Protein AF-A0A2H5ZYC2-F1 (afdb_monomer_lite)

pLDDT: mean 89.9, std 10.71, range [43.47, 98.0]

Structure (mmCIF, N/CA/C/O backbone):
data_AF-A0A2H5ZYC2-F1
#
_entry.id   AF-A0A2H5ZYC2-F1
#
loop_
_atom_site.group_PDB
_atom_site.id
_atom_site.type_symbol
_atom_site.label_atom_id
_atom_site.label_alt_id
_atom_site.label_comp_id
_atom_site.label_asym_id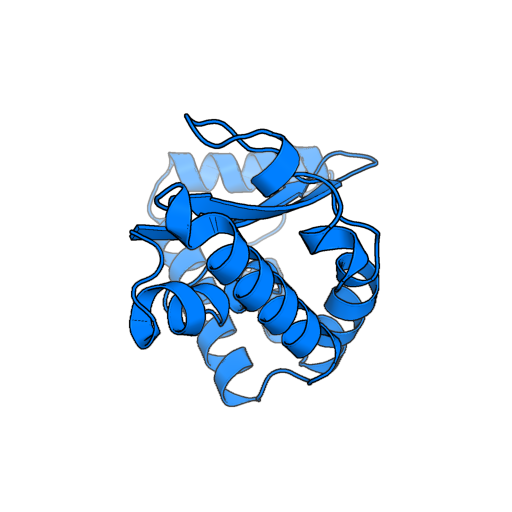
_atom_site.label_entity_id
_atom_site.label_seq_id
_atom_site.pdbx_PDB_ins_code
_atom_site.Cartn_x
_atom_site.Cartn_y
_atom_site.Cartn_z
_atom_site.occupancy
_atom_site.B_iso_or_equiv
_atom_site.auth_seq_id
_atom_site.auth_comp_id
_atom_site.auth_asym_id
_atom_site.auth_atom_id
_atom_site.pdbx_PDB_model_num
ATOM 1 N N . MET A 1 1 ? -4.102 -0.365 5.972 1.00 94.06 1 MET A N 1
ATOM 2 C CA . MET A 1 1 ? -3.245 -1.528 6.288 1.00 94.06 1 MET A CA 1
ATOM 3 C C . MET A 1 1 ? -2.548 -2.077 5.049 1.00 94.06 1 MET A C 1
ATOM 5 O O . MET A 1 1 ? -1.342 -1.918 4.976 1.00 94.06 1 MET A O 1
ATOM 9 N N . LEU A 1 2 ? -3.272 -2.653 4.074 1.00 94.38 2 LEU A N 1
ATOM 10 C CA . LEU A 1 2 ? -2.664 -3.230 2.860 1.00 94.38 2 LEU A CA 1
ATOM 11 C C . LEU A 1 2 ? -1.708 -2.258 2.151 1.00 94.38 2 LEU A C 1
ATOM 13 O O . LEU A 1 2 ? -0.575 -2.618 1.868 1.00 94.38 2 LEU A O 1
ATOM 17 N N . ASP A 1 3 ? -2.143 -1.013 1.954 1.00 94.50 3 ASP A N 1
ATOM 18 C CA . ASP A 1 3 ? -1.316 0.056 1.387 1.00 94.50 3 ASP A CA 1
ATOM 19 C C . ASP A 1 3 ? 0.004 0.268 2.151 1.00 94.50 3 ASP A C 1
ATOM 21 O O . ASP A 1 3 ? 1.083 0.216 1.570 1.00 94.50 3 ASP A O 1
ATOM 25 N N . HIS A 1 4 ? -0.053 0.391 3.477 1.00 95.56 4 HIS A N 1
ATOM 26 C CA . HIS A 1 4 ? 1.139 0.589 4.302 1.00 95.56 4 HIS A CA 1
ATOM 27 C C . HIS A 1 4 ? 2.132 -0.584 4.214 1.00 95.56 4 HIS A C 1
ATOM 29 O O . HIS A 1 4 ? 3.338 -0.361 4.195 1.00 95.56 4 HIS A O 1
ATOM 35 N N . LEU A 1 5 ? 1.630 -1.821 4.126 1.00 95.75 5 LEU A N 1
ATOM 36 C CA . LEU A 1 5 ? 2.447 -3.033 3.982 1.00 95.75 5 LEU A CA 1
ATOM 37 C C . LEU A 1 5 ? 3.041 -3.179 2.572 1.00 95.75 5 LEU A C 1
ATOM 39 O O . LEU A 1 5 ? 4.170 -3.648 2.428 1.00 95.75 5 LEU A O 1
ATOM 43 N N . ALA A 1 6 ? 2.296 -2.765 1.544 1.00 95.06 6 ALA A N 1
ATOM 44 C CA . ALA A 1 6 ? 2.716 -2.853 0.152 1.00 95.06 6 ALA A CA 1
ATOM 45 C C . ALA A 1 6 ? 3.802 -1.824 -0.182 1.00 95.06 6 ALA A C 1
ATOM 47 O O . ALA A 1 6 ? 4.908 -2.210 -0.550 1.00 95.06 6 ALA A O 1
ATOM 48 N N . GLY A 1 7 ? 3.504 -0.530 -0.031 1.00 92.69 7 GLY A N 1
ATOM 49 C CA . GLY A 1 7 ? 4.399 0.552 -0.453 1.00 92.69 7 GLY A CA 1
ATOM 50 C C . GLY A 1 7 ? 4.267 1.864 0.325 1.00 92.69 7 GLY A C 1
ATOM 51 O O . GLY A 1 7 ? 5.055 2.775 0.094 1.00 92.69 7 GLY A O 1
ATOM 52 N N . GLY A 1 8 ? 3.286 2.000 1.221 1.00 88.81 8 GLY A N 1
ATOM 53 C CA . GLY A 1 8 ? 3.013 3.250 1.940 1.00 88.81 8 GLY A CA 1
ATOM 54 C C . GLY A 1 8 ? 3.925 3.519 3.146 1.00 88.81 8 GLY A C 1
ATOM 55 O O . GLY A 1 8 ? 3.962 4.641 3.645 1.00 88.81 8 GLY A O 1
ATOM 56 N N . GLY A 1 9 ? 4.651 2.510 3.639 1.00 86.25 9 GLY A N 1
ATOM 57 C CA . GLY A 1 9 ? 5.603 2.633 4.751 1.00 86.25 9 GLY A CA 1
ATOM 58 C C . GLY A 1 9 ? 7.062 2.455 4.320 1.00 86.25 9 GLY A C 1
ATOM 59 O O . GLY A 1 9 ? 7.353 1.752 3.357 1.00 86.25 9 GLY A O 1
ATOM 60 N N . MET A 1 10 ? 8.017 3.020 5.066 1.00 85.06 10 MET A N 1
ATOM 61 C CA . MET A 1 10 ? 9.455 2.784 4.818 1.00 85.06 10 MET A CA 1
ATOM 62 C C . MET A 1 10 ? 9.869 1.323 5.070 1.00 85.06 10 MET A C 1
ATOM 64 O O . MET A 1 10 ? 10.827 0.824 4.488 1.00 85.06 10 MET A O 1
ATOM 68 N N . SER A 1 11 ? 9.128 0.613 5.920 1.00 89.19 11 SER A N 1
ATOM 69 C CA . SER A 1 11 ? 9.279 -0.824 6.169 1.00 89.19 11 SER A CA 1
ATOM 70 C C . SER A 1 11 ? 8.453 -1.700 5.218 1.00 89.19 11 SER A C 1
ATOM 72 O O . SER A 1 11 ? 8.414 -2.914 5.403 1.00 89.19 11 SER A O 1
ATOM 74 N N . SER A 1 12 ? 7.774 -1.107 4.231 1.00 94.69 12 SER A N 1
ATOM 75 C CA . SER A 1 12 ? 6.937 -1.839 3.277 1.00 94.69 12 SER A CA 1
ATOM 76 C C . SER A 1 12 ? 7.763 -2.717 2.340 1.00 94.69 12 SER A C 1
ATOM 78 O O . SER A 1 12 ? 8.937 -2.438 2.076 1.00 94.69 12 SER A O 1
ATOM 80 N N . ARG A 1 13 ? 7.135 -3.764 1.796 1.00 95.00 13 ARG A N 1
ATOM 81 C CA . ARG A 1 13 ? 7.823 -4.729 0.926 1.00 95.00 13 ARG A CA 1
ATOM 82 C C . ARG A 1 13 ? 8.417 -4.057 -0.312 1.00 95.00 13 ARG A C 1
ATOM 84 O O . ARG A 1 13 ? 9.592 -4.265 -0.594 1.00 95.00 13 ARG A O 1
ATOM 91 N N . LEU A 1 14 ? 7.673 -3.180 -0.994 1.00 96.12 14 LEU A N 1
ATOM 92 C CA . LEU A 1 14 ? 8.173 -2.478 -2.185 1.00 96.12 14 LEU A CA 1
ATOM 93 C C . LEU A 1 14 ? 9.322 -1.523 -1.861 1.00 96.12 14 LEU A C 1
ATOM 95 O O . LEU A 1 14 ? 10.300 -1.464 -2.607 1.00 96.12 14 LEU A O 1
ATOM 99 N N . PHE A 1 15 ? 9.237 -0.798 -0.743 1.00 94.88 15 PHE A N 1
ATOM 100 C CA . PHE A 1 15 ? 10.316 0.096 -0.331 1.00 94.88 15 PHE A CA 1
ATOM 101 C C . PHE A 1 15 ? 11.597 -0.694 -0.038 1.00 94.88 15 PHE A C 1
ATOM 103 O O . PHE A 1 15 ? 12.667 -0.350 -0.536 1.00 94.88 15 PHE A O 1
ATOM 110 N N . GLN A 1 16 ? 11.492 -1.788 0.716 1.00 94.25 16 GLN A N 1
ATOM 111 C CA . GLN A 1 16 ? 12.639 -2.621 1.071 1.00 94.25 16 GLN A CA 1
ATOM 112 C C . GLN A 1 16 ? 13.238 -3.338 -0.149 1.00 94.25 16 GLN A C 1
ATOM 114 O O . GLN A 1 16 ? 14.451 -3.350 -0.337 1.00 94.25 16 GLN A O 1
ATOM 119 N N . GLU A 1 17 ? 12.409 -3.917 -1.012 1.00 95.62 17 GLU A N 1
ATOM 120 C CA . GLU A 1 17 ? 12.877 -4.762 -2.115 1.00 95.62 17 GLU A CA 1
ATOM 121 C C . GLU A 1 17 ? 13.331 -3.985 -3.349 1.00 95.62 17 GLU A C 1
ATOM 123 O O . GLU A 1 17 ? 14.314 -4.367 -3.988 1.00 95.62 17 GLU A O 1
ATOM 128 N N . VAL A 1 18 ? 12.621 -2.919 -3.721 1.00 93.88 18 VAL A N 1
ATOM 129 C CA . VAL A 1 18 ? 12.888 -2.185 -4.968 1.00 93.88 18 VAL A CA 1
ATOM 130 C C . VAL A 1 18 ? 13.862 -1.036 -4.727 1.00 93.88 18 VAL A C 1
ATOM 132 O O . VAL A 1 18 ? 14.789 -0.832 -5.517 1.00 93.88 18 VAL A O 1
ATOM 135 N N . ARG A 1 19 ? 13.671 -0.292 -3.631 1.00 93.56 19 ARG A N 1
ATOM 136 C CA . ARG A 1 19 ? 14.496 0.873 -3.300 1.00 93.56 19 ARG A CA 1
ATOM 137 C C . ARG A 1 19 ? 15.698 0.499 -2.437 1.00 93.56 19 ARG A C 1
ATOM 139 O O . ARG A 1 19 ? 16.815 0.760 -2.866 1.00 93.56 19 ARG A O 1
ATOM 146 N N . GLU A 1 20 ? 15.497 -0.112 -1.272 1.00 93.06 20 GLU A N 1
ATOM 147 C CA . GLU A 1 20 ? 16.586 -0.312 -0.299 1.00 93.06 20 GLU A CA 1
ATOM 148 C C . GLU A 1 20 ? 17.589 -1.387 -0.747 1.00 93.06 20 GLU A C 1
ATOM 150 O O . GLU A 1 20 ? 18.788 -1.138 -0.810 1.00 93.06 20 GLU A O 1
ATOM 155 N N . ARG A 1 21 ? 17.111 -2.584 -1.112 1.00 93.44 21 ARG A N 1
ATOM 156 C CA . ARG A 1 21 ? 17.986 -3.717 -1.463 1.00 93.44 21 ARG A CA 1
ATOM 157 C C . ARG A 1 21 ? 18.576 -3.631 -2.864 1.00 93.44 21 ARG A C 1
ATOM 159 O O . ARG A 1 21 ? 19.734 -3.986 -3.055 1.00 93.44 21 ARG A O 1
ATOM 166 N N . ARG A 1 22 ? 17.772 -3.228 -3.853 1.00 93.25 22 ARG A N 1
ATOM 167 C CA . ARG A 1 22 ? 18.179 -3.244 -5.269 1.00 93.25 22 ARG A CA 1
ATOM 168 C C . ARG A 1 22 ? 18.564 -1.872 -5.824 1.00 93.25 22 ARG A C 1
ATOM 170 O O . ARG A 1 22 ? 19.175 -1.813 -6.886 1.00 93.25 22 ARG A O 1
ATOM 177 N N . GLY A 1 23 ? 18.208 -0.771 -5.157 1.00 93.31 23 GLY A N 1
ATOM 178 C CA . GLY A 1 23 ? 18.536 0.578 -5.631 1.00 93.31 23 GLY A CA 1
ATOM 179 C C . GLY A 1 23 ? 17.999 0.893 -7.033 1.00 93.31 23 GLY A C 1
ATOM 180 O O . GLY A 1 23 ? 18.623 1.657 -7.774 1.00 93.31 23 GLY A O 1
ATOM 181 N N . LEU A 1 24 ? 16.878 0.279 -7.437 1.00 89.12 24 LEU A N 1
ATOM 182 C CA . LEU A 1 24 ? 16.347 0.409 -8.801 1.00 89.12 24 LEU A CA 1
ATOM 183 C C . LEU A 1 24 ? 15.631 1.740 -9.028 1.00 89.12 24 LEU A C 1
ATOM 185 O O . LEU A 1 24 ? 15.546 2.220 -10.159 1.00 89.12 24 LEU A O 1
ATOM 189 N N . VAL A 1 25 ? 15.110 2.323 -7.953 1.00 90.75 25 VAL A N 1
ATOM 190 C CA . VAL A 1 25 ? 14.244 3.501 -7.966 1.00 90.75 25 VAL A CA 1
ATOM 191 C C . VAL A 1 25 ? 14.674 4.477 -6.883 1.00 90.75 25 VAL A C 1
ATOM 193 O O . VAL A 1 25 ? 15.091 4.071 -5.799 1.00 90.75 25 VAL A O 1
ATOM 196 N N . TYR A 1 26 ? 14.514 5.771 -7.156 1.00 85.81 26 TYR A N 1
ATOM 197 C CA . TYR A 1 26 ? 14.621 6.788 -6.108 1.00 85.81 26 TYR A CA 1
ATOM 198 C C . TYR A 1 26 ? 13.333 6.864 -5.278 1.00 85.81 26 TYR A C 1
ATOM 200 O O . TYR A 1 26 ? 13.370 6.979 -4.054 1.00 85.81 26 TYR A O 1
ATOM 208 N N . SER A 1 27 ? 12.183 6.767 -5.952 1.00 88.62 27 SER A N 1
ATOM 209 C CA . SER A 1 27 ? 10.861 6.836 -5.336 1.00 88.62 27 SER A CA 1
ATOM 210 C C . SER A 1 27 ? 10.002 5.671 -5.805 1.00 88.62 27 SER A C 1
ATOM 212 O O . SER A 1 27 ? 9.862 5.448 -7.009 1.00 88.62 27 SER A O 1
ATOM 214 N N . ILE A 1 28 ? 9.439 4.945 -4.843 1.00 94.69 28 ILE A N 1
ATOM 215 C CA . ILE A 1 28 ? 8.385 3.955 -5.038 1.00 94.69 28 ILE A CA 1
ATOM 216 C C . ILE A 1 28 ? 7.433 4.022 -3.850 1.00 94.69 28 ILE A C 1
ATOM 218 O O . ILE A 1 28 ? 7.873 4.191 -2.712 1.00 94.69 28 ILE A O 1
ATOM 222 N N . GLY A 1 29 ? 6.140 3.896 -4.116 1.00 94.12 29 GLY A N 1
ATOM 223 C CA . GLY A 1 29 ? 5.120 3.838 -3.083 1.00 94.12 29 GLY A CA 1
ATOM 224 C C . GLY A 1 29 ? 3.800 3.333 -3.635 1.00 94.12 29 GLY A C 1
ATOM 225 O O . GLY A 1 29 ? 3.554 3.390 -4.840 1.00 94.12 29 GLY A O 1
ATOM 226 N N . SER A 1 30 ? 2.950 2.821 -2.756 1.00 95.69 30 SER A N 1
ATOM 227 C CA . SER A 1 30 ? 1.577 2.481 -3.109 1.00 95.69 30 SER A CA 1
ATOM 228 C C . SER A 1 30 ? 0.640 3.633 -2.778 1.00 95.69 30 SER A C 1
ATOM 230 O O . SER A 1 30 ? 0.967 4.524 -1.992 1.00 95.69 30 SER A O 1
ATOM 232 N N . PHE A 1 31 ? -0.522 3.622 -3.412 1.00 93.69 31 PHE A N 1
ATOM 233 C CA . PHE A 1 31 ? -1.591 4.550 -3.109 1.00 93.69 31 PHE A CA 1
ATOM 234 C C . PHE A 1 31 ? -2.947 3.877 -3.289 1.00 93.69 31 PHE A C 1
ATOM 236 O O . PHE A 1 31 ? -3.115 2.919 -4.046 1.00 93.69 31 PHE A O 1
ATOM 243 N N . SER A 1 32 ? -3.940 4.421 -2.594 1.00 92.44 32 SER A N 1
ATOM 244 C CA . SER A 1 32 ? -5.340 4.038 -2.746 1.00 92.44 32 SER A CA 1
ATOM 245 C C . SER A 1 32 ? -6.170 5.269 -3.078 1.00 92.44 32 SER A C 1
ATOM 247 O O . SER A 1 32 ? -6.131 6.263 -2.354 1.00 92.44 32 SER A O 1
ATOM 249 N N . VAL A 1 33 ? -6.946 5.188 -4.152 1.00 91.81 33 VAL A N 1
ATOM 250 C CA . VAL A 1 33 ? -7.956 6.182 -4.514 1.00 91.81 33 VAL A CA 1
ATOM 251 C C . VAL A 1 33 ? -9.321 5.586 -4.211 1.00 91.81 33 VAL A C 1
ATOM 253 O O . VAL A 1 33 ? -9.647 4.503 -4.693 1.00 91.81 33 VAL A O 1
ATOM 256 N N . LEU A 1 34 ? -10.106 6.278 -3.389 1.00 89.50 34 LEU A N 1
ATOM 257 C CA . LEU A 1 34 ? -11.416 5.822 -2.934 1.00 89.50 34 LEU A CA 1
ATOM 258 C C . LEU A 1 34 ? -12.477 6.811 -3.420 1.00 89.50 34 LEU A C 1
ATOM 260 O O . LEU A 1 34 ? -12.482 7.966 -2.995 1.00 89.50 34 LEU A O 1
ATOM 264 N N . TYR A 1 35 ? -13.358 6.356 -4.305 1.00 89.94 35 TYR A N 1
ATOM 265 C CA . TYR A 1 35 ? -14.576 7.057 -4.704 1.00 89.94 35 TYR A CA 1
ATOM 266 C C . TYR A 1 35 ? -15.792 6.406 -4.029 1.00 89.94 35 TYR A C 1
ATOM 268 O O . TYR A 1 35 ? -15.666 5.443 -3.273 1.00 89.94 35 TYR A O 1
ATOM 276 N N . ARG A 1 36 ? -16.988 6.954 -4.266 1.00 86.38 36 ARG A N 1
ATOM 277 C CA . ARG A 1 36 ? -18.225 6.492 -3.615 1.00 86.38 36 ARG A CA 1
ATOM 278 C C . ARG A 1 36 ? -18.607 5.059 -4.006 1.00 86.38 36 ARG A C 1
ATOM 280 O O . ARG A 1 36 ? -19.123 4.319 -3.179 1.00 86.38 36 ARG A O 1
ATOM 287 N N . ASP A 1 37 ? -18.392 4.702 -5.263 1.00 90.38 37 ASP A N 1
ATOM 288 C CA . ASP A 1 37 ? -18.835 3.463 -5.914 1.00 90.38 37 ASP A CA 1
ATOM 289 C C . ASP A 1 37 ? -17.690 2.673 -6.565 1.00 90.38 37 ASP A C 1
ATOM 291 O O . ASP A 1 37 ? -17.866 1.516 -6.941 1.00 90.38 37 ASP A O 1
ATOM 295 N N . ALA A 1 38 ? -16.508 3.276 -6.666 1.00 91.50 38 ALA A N 1
ATOM 296 C CA . ALA A 1 38 ? -15.325 2.675 -7.255 1.00 91.50 38 ALA A CA 1
ATOM 297 C C . ALA A 1 38 ? -14.058 3.100 -6.507 1.00 91.50 38 ALA A C 1
ATOM 299 O O . ALA A 1 38 ? -14.060 3.990 -5.660 1.00 91.50 38 ALA A O 1
ATOM 300 N N . GLY A 1 39 ? -12.940 2.475 -6.842 1.00 92.06 39 GLY A N 1
ATOM 301 C CA . GLY A 1 39 ? -11.642 2.851 -6.315 1.00 92.06 39 GLY A CA 1
ATOM 302 C C . GLY A 1 39 ? -10.528 2.169 -7.084 1.00 92.06 39 GLY A C 1
ATOM 303 O O . GLY A 1 39 ? -10.770 1.287 -7.906 1.00 92.06 39 GLY A O 1
ATOM 304 N N . ALA A 1 40 ? -9.304 2.585 -6.802 1.00 92.81 40 ALA A N 1
ATOM 305 C CA . ALA A 1 40 ? -8.110 1.988 -7.365 1.00 92.81 40 ALA A CA 1
ATOM 306 C C . ALA A 1 40 ? -7.062 1.815 -6.271 1.00 92.81 40 ALA A C 1
ATOM 308 O O . ALA A 1 40 ? -6.871 2.695 -5.433 1.00 92.81 40 ALA A O 1
ATOM 309 N N . PHE A 1 41 ? -6.370 0.685 -6.310 1.00 94.94 41 PHE A N 1
ATOM 310 C CA . PHE A 1 41 ? -5.121 0.479 -5.597 1.00 94.94 41 PHE A CA 1
ATOM 311 C C . PHE A 1 41 ? -4.008 0.441 -6.638 1.00 94.94 41 PHE A C 1
ATOM 313 O O . PHE A 1 41 ? -4.134 -0.264 -7.640 1.00 94.94 41 PHE A O 1
ATOM 320 N N . GLY A 1 42 ? -2.956 1.220 -6.430 1.00 93.94 42 GLY A N 1
ATOM 321 C CA . GLY A 1 42 ? -1.888 1.372 -7.406 1.00 93.94 42 GLY A CA 1
ATOM 322 C C . GLY A 1 42 ? -0.521 1.481 -6.757 1.00 93.94 42 GLY A C 1
ATOM 323 O O . GLY A 1 42 ? -0.391 1.727 -5.558 1.00 93.94 42 GLY A O 1
ATOM 324 N N . VAL A 1 43 ? 0.502 1.305 -7.585 1.00 95.56 43 VAL A N 1
ATOM 325 C CA . VAL A 1 43 ? 1.899 1.552 -7.239 1.00 95.56 43 VAL A CA 1
ATOM 326 C C . VAL A 1 43 ? 2.424 2.625 -8.177 1.00 95.56 43 VAL A C 1
ATOM 328 O O . VAL A 1 43 ? 2.176 2.594 -9.379 1.00 95.56 43 VAL A O 1
ATOM 331 N N . TYR A 1 44 ? 3.144 3.581 -7.612 1.00 94.62 44 TYR A N 1
ATOM 332 C CA . TYR A 1 44 ? 3.890 4.591 -8.338 1.00 94.62 44 TYR A CA 1
ATOM 333 C C . TYR A 1 44 ? 5.382 4.329 -8.154 1.00 94.62 44 TYR A C 1
ATOM 335 O O . TYR A 1 44 ? 5.827 4.097 -7.031 1.00 94.62 44 TYR A O 1
ATOM 343 N N . ALA A 1 45 ? 6.153 4.400 -9.238 1.00 93.88 45 ALA A N 1
ATOM 344 C CA . ALA A 1 45 ? 7.604 4.278 -9.207 1.00 93.88 45 ALA A CA 1
ATOM 345 C C . ALA A 1 45 ? 8.252 5.217 -10.233 1.00 93.88 45 ALA A C 1
ATOM 347 O O . ALA A 1 45 ? 7.740 5.385 -11.338 1.00 93.88 45 ALA A O 1
ATOM 348 N N . GLY A 1 46 ? 9.395 5.802 -9.871 1.00 92.12 46 GLY A N 1
ATOM 349 C CA . GLY A 1 46 ? 10.239 6.593 -10.769 1.00 92.12 46 GLY A CA 1
ATOM 350 C C . GLY A 1 46 ? 11.593 5.920 -10.989 1.00 92.12 46 GLY A C 1
ATOM 351 O O . GLY A 1 46 ? 12.318 5.663 -10.024 1.00 92.12 46 GLY A O 1
ATOM 352 N N . THR A 1 47 ? 11.942 5.646 -12.249 1.00 91.06 47 THR A N 1
ATOM 353 C CA . THR A 1 47 ? 13.186 4.958 -12.633 1.00 91.06 47 THR A CA 1
ATOM 354 C C . THR A 1 47 ? 13.717 5.422 -13.993 1.00 91.06 47 THR A C 1
ATOM 356 O O . THR A 1 47 ? 13.052 6.194 -14.685 1.00 91.06 47 THR A O 1
ATOM 359 N N . SER A 1 48 ? 14.919 4.971 -14.367 1.00 88.69 48 SER A N 1
ATOM 360 C CA . SER A 1 48 ? 15.492 5.212 -15.694 1.00 88.69 48 SER A CA 1
ATOM 361 C C . SER A 1 48 ? 14.896 4.251 -16.738 1.00 88.69 48 SER A C 1
ATOM 363 O O . SER A 1 48 ? 14.506 3.137 -16.374 1.00 88.69 48 SER A O 1
ATOM 365 N N . PRO A 1 49 ? 14.815 4.638 -18.027 1.00 84.56 49 PRO A N 1
ATOM 366 C CA . PRO A 1 49 ? 14.176 3.827 -19.071 1.00 84.56 49 PRO A CA 1
ATOM 367 C C . PRO A 1 49 ? 14.691 2.385 -19.146 1.00 84.56 49 PRO A C 1
ATOM 369 O O . PRO A 1 49 ? 13.914 1.452 -19.332 1.00 84.56 49 PRO A O 1
ATOM 372 N N . GLU A 1 50 ? 15.990 2.190 -18.928 1.00 84.69 50 GLU A N 1
ATOM 373 C CA . GLU A 1 50 ? 16.667 0.895 -19.037 1.00 84.69 50 GLU A CA 1
ATOM 374 C C . GLU A 1 50 ? 16.264 -0.069 -17.911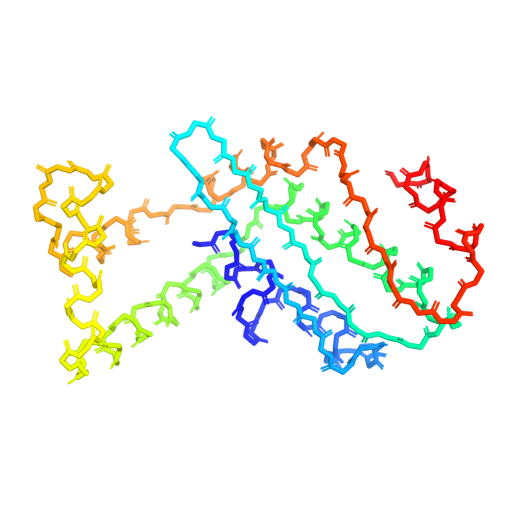 1.00 84.69 50 GLU A C 1
ATOM 376 O O . GLU A 1 50 ? 16.369 -1.284 -18.062 1.00 84.69 50 GLU A O 1
ATOM 381 N N . ARG A 1 51 ? 15.794 0.466 -16.777 1.00 87.94 51 ARG A N 1
ATOM 382 C CA . ARG A 1 51 ? 15.43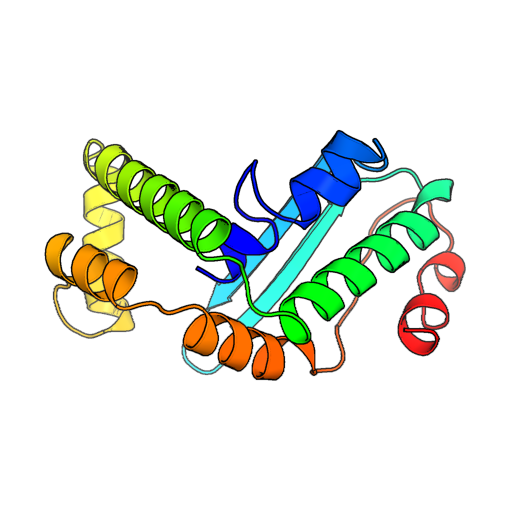4 -0.297 -15.573 1.00 87.94 51 ARG A CA 1
ATOM 383 C C . ARG A 1 51 ? 13.943 -0.603 -15.465 1.00 87.94 51 ARG A C 1
ATOM 385 O O . ARG A 1 51 ? 13.548 -1.361 -14.581 1.00 87.94 51 ARG A O 1
ATOM 392 N N . VAL A 1 52 ? 13.110 -0.049 -16.349 1.00 87.25 52 VAL A N 1
ATOM 393 C CA . VAL A 1 52 ? 11.647 -0.226 -16.311 1.00 87.25 52 VAL A CA 1
ATOM 394 C C . VAL A 1 52 ? 11.228 -1.704 -16.273 1.00 87.25 52 VAL A C 1
ATOM 396 O O . VAL A 1 52 ? 10.435 -2.046 -15.390 1.00 87.25 52 VAL A O 1
ATOM 399 N N . PRO A 1 53 ? 11.758 -2.604 -17.130 1.00 86.44 53 PRO A N 1
ATOM 400 C CA . PRO A 1 53 ? 11.345 -4.008 -17.113 1.00 86.44 53 PRO A CA 1
ATOM 401 C C . PRO A 1 53 ? 11.656 -4.705 -15.783 1.00 86.44 53 PRO A C 1
ATOM 403 O O . PRO A 1 53 ? 10.842 -5.477 -15.273 1.00 86.44 53 PRO A O 1
ATOM 406 N N . GLU A 1 54 ? 12.812 -4.401 -15.188 1.00 89.75 54 GLU A N 1
ATOM 407 C CA . GLU A 1 54 ? 13.224 -4.976 -13.907 1.00 89.75 54 GLU A CA 1
ATOM 408 C C . GLU A 1 54 ? 12.357 -4.454 -12.756 1.00 89.75 54 GLU A C 1
ATOM 410 O O . GLU A 1 54 ? 11.844 -5.245 -11.963 1.00 89.75 54 GLU A O 1
ATOM 415 N N . VAL A 1 55 ? 12.127 -3.138 -12.689 1.00 91.62 55 VAL A N 1
ATOM 416 C CA . VAL A 1 55 ? 11.274 -2.516 -11.662 1.00 91.62 55 VAL A CA 1
ATOM 417 C C . VAL A 1 55 ? 9.859 -3.079 -11.711 1.00 91.62 55 VAL A C 1
ATOM 419 O O . VAL A 1 55 ? 9.292 -3.398 -10.664 1.00 91.62 55 VAL A O 1
ATOM 422 N N . LEU A 1 56 ? 9.296 -3.226 -12.911 1.00 90.19 56 LEU A N 1
ATOM 423 C CA . LEU A 1 56 ? 7.962 -3.782 -13.100 1.00 90.19 56 LEU A CA 1
ATOM 424 C C . LEU A 1 56 ? 7.909 -5.251 -12.660 1.00 90.19 56 LEU A C 1
ATOM 426 O O . LEU A 1 56 ? 7.043 -5.609 -11.865 1.00 90.19 56 LEU A O 1
ATOM 430 N N . SER A 1 57 ? 8.872 -6.075 -13.087 1.00 90.31 57 SER A N 1
ATOM 431 C CA . SER A 1 57 ? 8.950 -7.488 -12.692 1.00 90.31 57 SER A CA 1
ATOM 432 C C . SER A 1 57 ? 9.058 -7.666 -11.176 1.00 90.31 57 SER A C 1
ATOM 434 O O . SER A 1 57 ? 8.343 -8.481 -10.592 1.00 90.31 57 SER A O 1
ATOM 436 N N . VAL A 1 58 ? 9.926 -6.894 -10.514 1.00 94.00 58 VAL A N 1
ATOM 437 C CA . VAL A 1 58 ? 10.097 -6.972 -9.057 1.00 94.00 58 VAL A CA 1
ATOM 438 C C . VAL A 1 58 ? 8.839 -6.488 -8.337 1.00 94.00 58 VAL A C 1
ATOM 440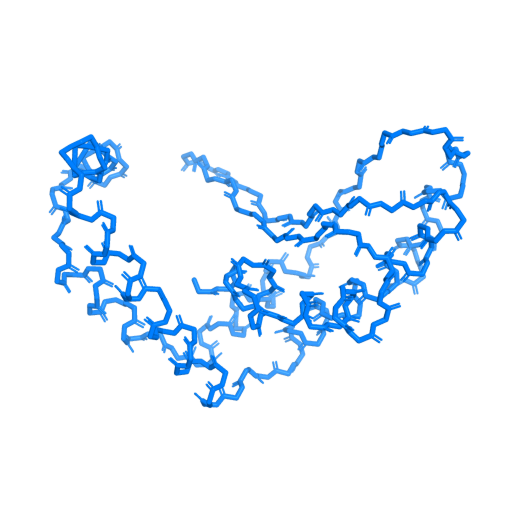 O O . VAL A 1 58 ? 8.415 -7.117 -7.373 1.00 94.00 58 VAL A O 1
ATOM 443 N N . THR A 1 59 ? 8.216 -5.412 -8.816 1.00 94.25 59 THR A N 1
ATOM 444 C CA . THR A 1 59 ? 6.993 -4.864 -8.216 1.00 94.25 59 THR A CA 1
ATOM 445 C C . THR A 1 59 ? 5.847 -5.868 -8.288 1.00 94.25 59 THR A C 1
ATOM 447 O O . THR A 1 59 ? 5.212 -6.136 -7.271 1.00 94.25 59 THR A O 1
ATOM 450 N N . LEU A 1 60 ? 5.610 -6.468 -9.459 1.00 92.69 60 LEU A N 1
ATOM 451 C CA . LEU A 1 60 ? 4.574 -7.488 -9.640 1.00 92.69 60 LEU A CA 1
ATOM 452 C C . LEU A 1 60 ? 4.841 -8.709 -8.757 1.00 92.69 60 LEU A C 1
ATOM 454 O O . LEU A 1 60 ? 3.944 -9.143 -8.043 1.00 92.69 60 LEU A O 1
ATOM 458 N N . ARG A 1 61 ? 6.094 -9.179 -8.694 1.00 93.88 61 ARG A N 1
ATOM 459 C CA . ARG A 1 61 ? 6.485 -10.288 -7.814 1.00 93.88 61 ARG A CA 1
ATOM 460 C C . ARG A 1 61 ? 6.187 -10.001 -6.343 1.00 93.88 61 ARG A C 1
ATOM 462 O O . ARG A 1 61 ? 5.684 -10.873 -5.644 1.00 93.88 61 ARG A O 1
ATOM 469 N N . GLU A 1 62 ? 6.494 -8.805 -5.851 1.00 95.25 62 GLU A N 1
ATOM 470 C CA . GLU A 1 62 ? 6.241 -8.464 -4.446 1.00 95.25 62 GLU A CA 1
ATOM 471 C C . GLU A 1 62 ? 4.746 -8.301 -4.140 1.00 95.25 62 GLU A C 1
ATOM 473 O O . GLU A 1 62 ? 4.292 -8.704 -3.066 1.00 95.25 62 GLU A O 1
ATOM 478 N N . LEU A 1 63 ? 3.958 -7.788 -5.089 1.00 94.56 63 LEU A N 1
ATOM 479 C CA . LEU A 1 63 ? 2.496 -7.772 -4.983 1.00 94.56 63 LEU A CA 1
ATOM 480 C C . LEU A 1 63 ? 1.917 -9.196 -4.990 1.00 94.56 63 LEU A C 1
ATOM 482 O O . LEU A 1 63 ? 1.032 -9.501 -4.189 1.00 94.56 63 LEU A O 1
ATOM 486 N N . ASP A 1 64 ? 2.456 -10.089 -5.819 1.00 94.19 64 ASP A N 1
ATOM 487 C CA . ASP A 1 64 ? 2.073 -11.500 -5.839 1.00 94.19 64 ASP A CA 1
ATOM 488 C C . ASP A 1 64 ? 2.416 -12.215 -4.540 1.00 94.19 64 ASP A C 1
ATOM 490 O O . ASP A 1 64 ? 1.595 -12.969 -4.020 1.00 94.19 64 ASP A O 1
ATOM 494 N N . ARG A 1 65 ? 3.583 -11.939 -3.956 1.00 94.69 65 ARG A N 1
ATOM 495 C CA . ARG A 1 65 ? 3.943 -12.464 -2.635 1.00 94.69 65 ARG A CA 1
ATOM 496 C C . ARG A 1 65 ? 3.018 -11.942 -1.550 1.00 94.69 65 ARG A C 1
ATOM 498 O O . ARG A 1 65 ? 2.616 -12.707 -0.685 1.00 94.69 65 ARG A O 1
ATOM 505 N N . LEU A 1 66 ? 2.635 -10.665 -1.593 1.00 94.38 66 LEU A N 1
ATOM 506 C CA . LEU A 1 66 ? 1.665 -10.100 -0.648 1.00 94.38 66 LEU A CA 1
ATOM 507 C C . LEU A 1 66 ? 0.275 -10.749 -0.775 1.00 94.38 66 LEU A C 1
ATOM 509 O O . LEU A 1 66 ? -0.473 -10.821 0.198 1.00 94.38 66 LEU A O 1
ATOM 513 N N . ARG A 1 67 ? -0.068 -11.231 -1.973 1.00 94.38 67 ARG A N 1
ATOM 514 C CA . ARG A 1 67 ? -1.285 -12.001 -2.244 1.00 94.38 67 ARG A CA 1
ATOM 515 C C . ARG A 1 67 ? -1.180 -13.464 -1.785 1.00 94.38 67 ARG A C 1
ATOM 517 O O . ARG A 1 67 ? -2.143 -13.998 -1.231 1.00 94.38 67 ARG A O 1
ATOM 524 N N . ALA A 1 68 ? -0.060 -14.123 -2.066 1.00 94.81 68 ALA A N 1
ATOM 525 C CA . ALA A 1 68 ? 0.124 -15.560 -1.869 1.00 94.81 68 ALA A CA 1
ATOM 526 C C . ALA A 1 68 ? 0.534 -15.922 -0.435 1.00 94.81 68 ALA A C 1
ATOM 528 O O . ALA A 1 68 ? 0.081 -16.932 0.099 1.00 94.81 68 ALA A O 1
ATOM 529 N N . GLU A 1 69 ? 1.346 -15.085 0.207 1.00 94.56 69 GLU A N 1
ATOM 530 C CA . GLU A 1 69 ? 1.926 -15.328 1.527 1.00 94.56 69 GLU A CA 1
ATOM 531 C C . GLU A 1 69 ? 1.264 -14.404 2.564 1.00 94.56 69 GLU A C 1
ATOM 533 O O . GLU A 1 69 ? 1.223 -13.186 2.353 1.00 94.56 69 GLU A O 1
ATOM 538 N N . PRO A 1 70 ? 0.767 -14.932 3.699 1.00 94.12 70 PRO A N 1
ATOM 539 C CA . PRO A 1 70 ? 0.328 -14.092 4.806 1.00 94.12 70 PRO A CA 1
ATOM 540 C C . PRO A 1 70 ? 1.466 -13.180 5.283 1.00 94.12 70 PRO A C 1
ATOM 542 O O . PRO A 1 70 ? 2.638 -13.561 5.266 1.00 94.12 70 PRO A O 1
ATOM 545 N N . VAL A 1 71 ? 1.126 -11.970 5.727 1.00 95.56 71 VAL A N 1
ATOM 546 C CA . VAL A 1 71 ? 2.100 -11.102 6.407 1.00 95.56 71 VAL A CA 1
ATOM 547 C C . VAL A 1 71 ? 2.447 -11.679 7.773 1.00 95.56 71 VAL A C 1
ATOM 549 O O . VAL A 1 71 ? 1.573 -12.231 8.443 1.00 95.56 71 VAL A O 1
ATOM 552 N N . SER A 1 72 ? 3.710 -11.552 8.188 1.00 96.38 72 SER A N 1
ATOM 553 C CA . SER A 1 72 ? 4.118 -12.050 9.505 1.00 96.38 72 SER A CA 1
ATOM 554 C C . SER A 1 72 ? 3.476 -11.232 10.628 1.00 96.38 72 SER A C 1
ATOM 556 O O . SER A 1 72 ? 3.081 -10.075 10.435 1.00 96.38 72 SER A O 1
ATOM 558 N N . GLU A 1 73 ? 3.403 -11.811 11.826 1.00 95.88 73 GLU A N 1
ATOM 559 C CA . GLU A 1 73 ? 2.926 -11.088 13.007 1.00 95.88 73 GLU A CA 1
ATOM 560 C C . GLU A 1 73 ? 3.781 -9.846 13.282 1.00 95.88 73 GLU A C 1
ATOM 562 O O . GLU A 1 73 ? 3.236 -8.786 13.592 1.00 95.88 73 GLU A O 1
ATOM 567 N N . GLU A 1 74 ? 5.105 -9.921 13.092 1.00 95.81 74 GLU A N 1
ATOM 568 C CA . GLU A 1 74 ? 5.970 -8.760 13.297 1.00 95.81 74 GLU A CA 1
ATOM 569 C C . GLU A 1 74 ? 5.783 -7.691 12.213 1.00 95.81 74 GLU A C 1
ATOM 571 O O . GLU A 1 74 ? 5.825 -6.499 12.522 1.00 95.81 74 GLU A O 1
ATOM 576 N N . GLU A 1 75 ? 5.580 -8.079 10.947 1.00 95.25 75 GLU A N 1
ATOM 577 C CA . GLU A 1 75 ? 5.242 -7.136 9.871 1.00 95.25 75 GLU A CA 1
ATOM 578 C C . GLU A 1 75 ? 3.936 -6.397 10.182 1.00 95.25 75 GLU A C 1
ATOM 580 O O . GLU A 1 75 ? 3.883 -5.165 10.105 1.00 95.25 75 GLU A O 1
ATOM 585 N N . LEU A 1 76 ? 2.900 -7.138 10.585 1.00 96.81 76 LEU A N 1
ATOM 586 C CA . LEU A 1 76 ? 1.597 -6.578 10.922 1.00 96.81 76 LEU A CA 1
ATOM 587 C C . LEU A 1 76 ? 1.669 -5.671 12.155 1.00 96.81 76 LEU A C 1
ATOM 589 O O . LEU A 1 76 ? 1.123 -4.567 12.127 1.00 96.81 76 LEU A O 1
ATOM 593 N N . ALA A 1 77 ? 2.363 -6.096 13.213 1.00 96.62 77 ALA A N 1
ATOM 594 C CA . ALA A 1 77 ? 2.537 -5.308 14.429 1.00 96.62 77 ALA A CA 1
ATOM 595 C C . ALA A 1 77 ? 3.258 -3.984 14.139 1.00 96.62 77 ALA A C 1
ATOM 597 O O . ALA A 1 77 ? 2.772 -2.920 14.522 1.00 96.62 77 ALA A O 1
ATOM 598 N N . ARG A 1 78 ? 4.361 -4.014 13.377 1.00 95.69 78 ARG A N 1
ATOM 599 C CA . ARG A 1 78 ? 5.073 -2.788 12.973 1.00 95.69 78 ARG A CA 1
ATOM 600 C C . ARG A 1 78 ? 4.186 -1.845 12.163 1.00 95.69 78 ARG A C 1
ATOM 602 O O . ARG A 1 78 ? 4.211 -0.637 12.396 1.00 95.69 78 ARG A O 1
ATOM 609 N N . ALA A 1 79 ? 3.398 -2.379 11.230 1.00 95.94 79 ALA A N 1
ATOM 610 C CA . ALA A 1 79 ? 2.475 -1.577 10.433 1.00 95.94 79 ALA A CA 1
ATOM 611 C C . ALA A 1 79 ? 1.372 -0.939 11.293 1.00 95.94 79 ALA A C 1
ATOM 613 O O . ALA A 1 79 ? 1.048 0.233 11.098 1.00 95.94 79 ALA A O 1
ATOM 614 N N . LYS A 1 80 ? 0.825 -1.675 12.272 1.00 96.75 80 LYS A N 1
ATOM 615 C CA . LYS A 1 80 ? -0.131 -1.130 13.248 1.00 96.75 80 LYS A CA 1
ATOM 616 C C . LYS A 1 80 ? 0.493 0.009 14.045 1.00 96.75 80 LYS A C 1
ATOM 618 O O . LYS A 1 80 ? -0.073 1.095 14.055 1.00 96.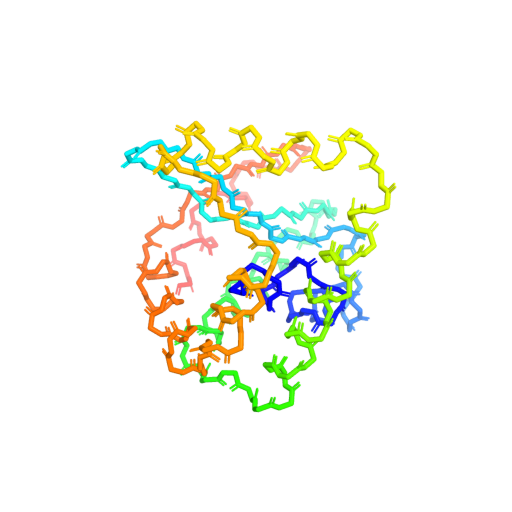75 80 LYS A O 1
ATOM 623 N N . GLU A 1 81 ? 1.666 -0.191 14.644 1.00 96.31 81 GLU A N 1
ATOM 624 C CA . GLU A 1 81 ? 2.338 0.857 15.425 1.00 96.31 81 GLU A CA 1
ATOM 625 C C . GLU A 1 81 ? 2.630 2.111 14.595 1.00 96.31 81 GLU A C 1
ATOM 627 O O . GLU A 1 81 ? 2.346 3.226 15.032 1.00 96.31 81 GLU A O 1
ATOM 632 N N . SER A 1 82 ? 3.117 1.944 13.362 1.00 95.56 82 SER A N 1
ATOM 633 C CA . SER A 1 82 ? 3.380 3.079 12.474 1.00 95.56 82 SER A CA 1
ATOM 634 C C . SER A 1 82 ? 2.107 3.863 12.140 1.00 95.56 82 SER A C 1
ATOM 636 O O . SER A 1 82 ? 2.103 5.094 12.208 1.00 95.56 82 SER A O 1
ATOM 638 N N . LEU A 1 83 ? 1.006 3.169 11.835 1.00 95.69 83 LEU A N 1
ATOM 639 C CA . LEU A 1 83 ? -0.279 3.804 11.537 1.00 95.69 83 LEU A CA 1
ATOM 640 C C . LEU A 1 83 ? -0.894 4.481 12.770 1.00 95.69 83 LEU A C 1
ATOM 642 O O . LEU A 1 83 ? -1.429 5.583 12.641 1.00 95.69 83 LEU A O 1
ATOM 646 N N . LYS A 1 84 ? -0.775 3.879 13.961 1.00 96.12 84 LYS A N 1
ATOM 647 C CA . LYS A 1 84 ? -1.204 4.492 15.230 1.00 96.12 84 LYS A CA 1
ATOM 648 C C . LYS A 1 84 ? -0.433 5.777 15.507 1.00 96.12 84 LYS A C 1
ATOM 650 O O . LYS A 1 84 ? -1.044 6.817 15.741 1.00 96.12 84 LYS A O 1
ATOM 655 N N . ALA A 1 85 ? 0.895 5.728 15.416 1.00 95.44 85 ALA A N 1
ATOM 656 C CA . ALA A 1 85 ? 1.744 6.898 15.607 1.00 95.44 85 ALA A CA 1
ATOM 657 C C . ALA A 1 85 ? 1.414 8.005 14.593 1.00 95.44 85 ALA A C 1
ATOM 659 O O . ALA A 1 85 ? 1.256 9.164 14.970 1.00 95.44 85 ALA A O 1
ATOM 660 N N . SER A 1 86 ? 1.234 7.644 13.318 1.00 93.69 86 SER A N 1
ATOM 661 C CA . SER A 1 86 ? 0.859 8.588 12.262 1.00 93.69 86 SER A CA 1
ATOM 662 C C . SER A 1 86 ? -0.487 9.264 12.536 1.00 93.69 86 SER A C 1
ATOM 664 O O . SER A 1 86 ? -0.592 10.484 12.394 1.00 93.69 86 SER A O 1
ATOM 666 N N . LEU A 1 87 ? -1.496 8.507 12.986 1.00 93.69 87 LEU A N 1
ATOM 667 C CA . LEU A 1 87 ? -2.789 9.065 13.373 1.00 93.69 87 LEU A CA 1
ATOM 668 C C . LEU A 1 87 ? -2.632 10.061 14.528 1.00 93.69 87 LEU A C 1
ATOM 670 O O . LEU A 1 87 ? -3.108 11.188 14.410 1.00 93.69 87 LEU A O 1
ATOM 674 N N . MET A 1 88 ? -1.933 9.683 15.600 1.00 94.50 88 MET A N 1
ATOM 675 C CA . MET A 1 88 ? -1.759 10.544 16.776 1.00 94.50 88 MET A CA 1
ATOM 676 C C . MET A 1 88 ? -1.047 11.854 16.434 1.00 94.50 88 MET A C 1
ATOM 678 O O . MET A 1 88 ? -1.551 12.922 16.776 1.00 94.50 88 MET A O 1
ATOM 682 N N . LEU A 1 89 ? 0.054 11.785 15.681 1.00 94.75 89 LEU A N 1
ATOM 683 C CA . LEU A 1 89 ? 0.790 12.969 15.226 1.00 94.75 89 LEU A CA 1
ATOM 684 C C . LEU A 1 89 ? -0.066 13.855 14.312 1.00 94.75 89 LEU A C 1
ATOM 686 O O . LEU A 1 89 ? -0.041 15.080 14.414 1.00 94.75 89 LEU A O 1
ATOM 690 N N . SER A 1 90 ? -0.880 13.257 13.435 1.00 92.31 90 SER A N 1
ATOM 691 C CA . SER A 1 90 ? -1.757 14.031 12.550 1.00 92.31 90 SER A CA 1
ATOM 692 C C . SER A 1 90 ? -2.784 14.866 13.322 1.00 92.31 90 SER A C 1
ATOM 694 O O . SER A 1 90 ? -3.170 15.939 12.862 1.00 92.31 90 SER A O 1
ATOM 696 N N . LEU A 1 91 ? -3.203 14.415 14.508 1.00 92.44 91 LEU A N 1
ATOM 697 C CA . LEU A 1 91 ? -4.220 15.077 15.325 1.00 92.44 91 LEU A CA 1
ATOM 698 C C . LEU A 1 91 ? -3.688 16.283 16.117 1.00 92.44 91 LEU A C 1
ATOM 700 O O . LEU A 1 91 ? -4.479 16.962 16.769 1.00 92.44 91 LEU A O 1
ATOM 704 N N . GLU A 1 92 ? -2.397 16.607 16.033 1.00 94.88 92 GLU A N 1
ATOM 705 C CA . GLU A 1 92 ? -1.832 17.835 16.614 1.00 94.88 92 GLU A CA 1
ATOM 706 C C . GLU A 1 92 ? -2.237 19.085 15.812 1.00 94.88 92 GLU A C 1
ATOM 708 O O . GLU A 1 92 ? -2.442 20.165 16.369 1.00 94.88 92 GLU A O 1
ATOM 713 N N . GLY A 1 93 ? -2.422 18.934 14.496 1.00 95.19 93 GLY A N 1
ATOM 714 C CA . GLY A 1 93 ? -2.801 20.021 13.597 1.00 95.19 93 GLY A CA 1
ATOM 715 C C . GLY A 1 93 ? -4.312 20.256 13.549 1.00 95.19 93 GLY A C 1
ATOM 716 O O . GLY A 1 93 ? -5.090 19.351 13.248 1.00 95.19 93 GLY A O 1
ATOM 717 N N . THR A 1 94 ? -4.755 21.499 13.746 1.00 95.25 94 THR A N 1
ATOM 718 C CA . THR A 1 94 ? -6.182 21.870 13.648 1.00 95.25 94 THR A CA 1
ATOM 719 C C . THR A 1 94 ? -6.768 21.593 12.262 1.00 95.25 94 THR A C 1
ATOM 721 O O . THR A 1 94 ? -7.882 21.080 12.163 1.00 95.25 94 THR A O 1
ATOM 724 N N . ALA A 1 95 ? -6.008 21.853 11.195 1.00 94.69 95 ALA A N 1
ATOM 725 C CA . ALA A 1 95 ? -6.415 21.544 9.825 1.00 94.69 95 ALA A CA 1
ATOM 726 C C . ALA A 1 95 ? -6.624 20.034 9.616 1.00 94.69 95 ALA A C 1
ATOM 728 O O . ALA A 1 95 ? -7.665 19.620 9.112 1.00 94.69 95 ALA A O 1
ATOM 729 N N . SER A 1 96 ? -5.682 19.203 10.067 1.00 93.25 96 SER A N 1
ATOM 730 C CA . SER A 1 96 ? -5.778 17.740 9.990 1.00 93.25 96 SER A CA 1
ATOM 731 C C . SER A 1 96 ? -6.975 17.197 10.773 1.00 93.25 96 SER A C 1
ATOM 733 O O . SER A 1 96 ? -7.714 16.353 10.265 1.00 93.25 96 SER A O 1
ATOM 735 N N . ARG A 1 97 ? -7.234 17.735 11.973 1.00 93.62 97 ARG A N 1
ATOM 736 C CA .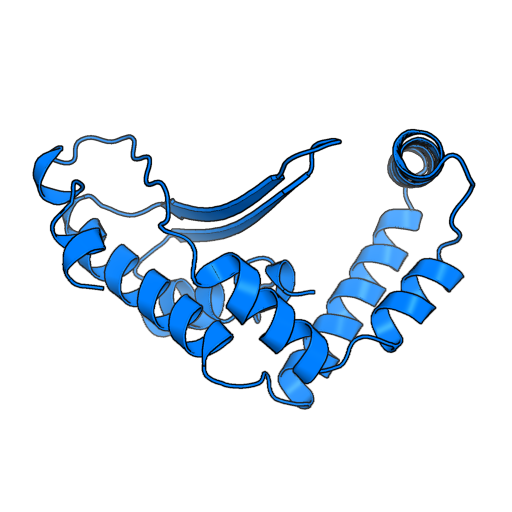 ARG A 1 97 ? -8.433 17.403 12.761 1.00 93.62 97 ARG A CA 1
ATOM 737 C C . ARG A 1 97 ? -9.718 17.754 12.014 1.00 93.62 97 ARG A C 1
ATOM 739 O O . ARG A 1 97 ? -10.641 16.944 11.986 1.00 93.62 97 ARG A O 1
ATOM 746 N N . MET A 1 98 ? -9.774 18.932 11.389 1.00 93.88 98 MET A N 1
ATOM 747 C CA . MET A 1 98 ? -10.924 19.333 10.576 1.00 93.88 98 MET A CA 1
ATOM 748 C C . MET A 1 98 ? -11.119 18.402 9.379 1.00 93.88 98 MET A C 1
ATOM 750 O O . MET A 1 98 ? -12.234 17.943 9.157 1.00 93.88 98 MET A O 1
ATOM 754 N N . PHE A 1 99 ? -10.055 18.045 8.653 1.00 91.62 99 PHE A N 1
ATOM 755 C CA . PHE A 1 99 ? -10.142 17.071 7.560 1.00 91.62 99 PHE A CA 1
ATOM 756 C C . PHE A 1 99 ? -10.664 15.709 8.027 1.00 91.62 99 PHE A C 1
ATOM 758 O O . PHE A 1 99 ? -11.508 15.115 7.357 1.00 91.62 99 PHE A O 1
ATOM 765 N N . PHE A 1 100 ? -10.197 15.223 9.176 1.00 91.25 100 PHE A N 1
ATOM 766 C CA . PHE A 1 100 ? -10.645 13.958 9.753 1.00 91.25 100 PHE A CA 1
ATOM 767 C C . PHE A 1 100 ? -12.151 13.966 10.077 1.00 91.25 100 PHE A C 1
ATOM 769 O O . PHE A 1 100 ? -12.879 13.046 9.691 1.00 91.25 100 PHE A O 1
ATOM 776 N N . LEU A 1 101 ? -12.638 15.032 10.723 1.00 91.88 101 LEU A N 1
ATOM 777 C CA . LEU A 1 101 ? -14.061 15.205 11.036 1.00 91.88 101 LEU A CA 1
ATOM 778 C C . LEU A 1 101 ? -14.910 15.316 9.764 1.00 91.88 101 LEU A C 1
ATOM 780 O O . LEU A 1 101 ? -15.890 14.587 9.617 1.00 91.88 101 LEU A O 1
ATOM 784 N N . SER A 1 102 ? -14.498 16.163 8.819 1.00 93.12 102 SER A N 1
ATOM 785 C CA . SER A 1 102 ? -15.219 16.376 7.560 1.00 93.12 102 SER A CA 1
ATOM 786 C C . SER A 1 102 ? -15.328 15.099 6.731 1.00 93.12 102 SER A C 1
ATOM 788 O O . SER A 1 102 ? -16.385 14.819 6.175 1.00 93.12 102 SER A O 1
ATOM 790 N N . ARG A 1 103 ? -14.261 14.291 6.658 1.00 90.19 103 ARG A N 1
ATOM 791 C CA . ARG A 1 103 ? -14.296 13.004 5.945 1.00 90.19 103 ARG A CA 1
ATOM 792 C C . ARG A 1 103 ? -15.246 12.012 6.602 1.00 90.19 103 ARG A C 1
ATOM 794 O O . ARG A 1 103 ? -15.934 11.293 5.886 1.00 90.19 103 ARG A O 1
ATOM 801 N N . SER A 1 104 ? -15.273 11.971 7.931 1.00 91.31 104 SER A N 1
ATOM 802 C CA . SER A 1 104 ? -16.165 11.070 8.664 1.00 91.31 104 SER A CA 1
ATOM 803 C C . SER A 1 104 ? -17.627 11.364 8.324 1.00 91.31 104 SER A C 1
ATOM 805 O O . SER A 1 104 ? -18.367 10.469 7.923 1.00 91.31 104 SER A O 1
ATOM 807 N N . GLU A 1 105 ? -18.001 12.643 8.362 1.00 91.94 105 GLU A N 1
ATOM 808 C CA . GLU A 1 105 ? -19.356 13.078 8.032 1.00 91.94 105 GLU A CA 1
ATOM 809 C C . GLU A 1 105 ? -19.690 12.852 6.551 1.00 91.94 105 GLU A C 1
ATOM 811 O O . GLU A 1 105 ? -20.722 12.273 6.227 1.00 91.94 105 GLU A O 1
ATOM 816 N N . LEU A 1 106 ? -18.791 13.237 5.640 1.00 91.75 106 LEU A N 1
ATOM 817 C CA . LEU A 1 106 ? -19.039 13.156 4.200 1.00 91.75 106 LEU A CA 1
ATOM 818 C C . LEU A 1 106 ? -19.172 11.714 3.690 1.00 91.75 106 LEU A C 1
ATOM 820 O O . LEU A 1 106 ? -20.007 11.447 2.829 1.00 91.75 106 LEU A O 1
ATOM 824 N N . TYR A 1 107 ? -18.331 10.796 4.177 1.00 89.06 107 TYR A N 1
ATOM 825 C CA . TYR A 1 107 ? -18.311 9.413 3.692 1.00 89.06 107 TYR A CA 1
ATOM 826 C C . TYR A 1 107 ? -19.221 8.477 4.486 1.00 89.06 107 TYR A C 1
ATOM 828 O O . TYR A 1 107 ? -19.743 7.525 3.910 1.00 89.06 107 TYR A O 1
ATOM 836 N N . PHE A 1 108 ? -19.407 8.719 5.786 1.00 89.69 108 PHE A N 1
ATOM 837 C CA . PHE A 1 108 ? -20.097 7.782 6.676 1.00 89.69 108 PHE A CA 1
ATOM 838 C C . PHE A 1 108 ? -21.357 8.362 7.326 1.00 89.69 108 PHE A C 1
ATOM 840 O O . PHE A 1 108 ? -22.051 7.628 8.028 1.00 89.69 108 PHE A O 1
ATOM 847 N N . GLY A 1 109 ? -21.661 9.650 7.118 1.00 93.31 109 GLY A N 1
ATOM 848 C CA . GLY A 1 109 ? -22.834 10.314 7.700 1.00 93.31 109 GLY A CA 1
ATOM 849 C C . GLY A 1 109 ? -22.826 10.340 9.229 1.00 93.31 109 GLY A C 1
ATOM 850 O O . GLY A 1 109 ? -23.883 10.406 9.853 1.00 93.31 109 GLY A O 1
ATOM 851 N N . ARG A 1 110 ? -21.645 10.178 9.837 1.00 94.38 110 ARG A N 1
ATOM 852 C CA . ARG A 1 110 ? -21.466 10.194 11.285 1.00 94.38 110 ARG A CA 1
ATOM 853 C C . ARG A 1 110 ? -20.058 10.622 11.660 1.00 94.38 110 ARG A C 1
ATOM 855 O O . ARG A 1 110 ? -19.088 10.373 10.942 1.00 94.38 110 ARG A O 1
ATOM 862 N N . ARG A 1 111 ? -19.921 11.128 12.883 1.00 92.19 111 ARG A N 1
ATOM 863 C CA . ARG A 1 111 ? -18.619 11.320 13.522 1.00 92.19 111 ARG A CA 1
ATOM 864 C C . ARG A 1 111 ? -18.002 9.966 13.884 1.00 92.19 111 ARG A C 1
ATOM 866 O O . ARG A 1 111 ? -18.577 9.217 14.670 1.00 92.19 111 ARG A O 1
ATOM 873 N N . ILE A 1 112 ? -16.821 9.694 13.338 1.00 94.75 112 ILE A N 1
ATOM 874 C CA . ILE A 1 112 ? -15.935 8.605 13.758 1.00 94.75 112 ILE A CA 1
ATOM 875 C C . ILE A 1 112 ? -14.889 9.213 14.693 1.00 94.75 112 ILE A C 1
ATOM 877 O O . ILE A 1 112 ? -14.372 10.303 14.437 1.00 94.75 112 ILE A O 1
ATOM 881 N N . THR A 1 113 ? -14.612 8.553 15.809 1.00 94.19 113 THR A N 1
ATOM 882 C CA . THR A 1 113 ? -13.603 8.984 16.783 1.00 94.19 113 THR A CA 1
ATOM 883 C C . THR A 1 113 ? -12.230 8.372 16.486 1.00 94.19 113 THR A C 1
ATOM 885 O O . THR A 1 113 ? -12.151 7.309 15.869 1.00 94.19 113 THR A O 1
ATOM 888 N N . PRO A 1 114 ? -11.126 9.006 16.924 1.00 94.31 114 PRO A N 1
ATOM 889 C CA . PRO A 1 114 ? -9.804 8.387 16.855 1.00 94.31 114 PRO A CA 1
ATOM 890 C C . PRO A 1 114 ? -9.762 7.007 17.524 1.00 94.31 114 PRO A C 1
ATOM 892 O O . PRO A 1 114 ? -9.188 6.088 16.952 1.00 94.31 114 PRO A O 1
ATOM 895 N N . ASP A 1 115 ? -10.437 6.838 18.664 1.00 95.81 115 ASP A N 1
ATOM 896 C CA . ASP A 1 115 ? -10.491 5.565 19.394 1.00 95.81 115 ASP A CA 1
ATOM 897 C C . ASP A 1 115 ? -11.177 4.455 18.587 1.00 95.81 115 ASP A C 1
ATOM 899 O O . ASP A 1 115 ? -10.691 3.327 18.562 1.00 95.81 115 ASP A O 1
ATOM 903 N N . GLU A 1 116 ? -12.255 4.767 17.857 1.00 96.00 116 GLU A N 1
ATOM 904 C CA . GLU A 1 116 ? -12.876 3.815 16.923 1.00 96.00 116 GLU A CA 1
ATOM 905 C C . GLU A 1 116 ? -11.914 3.410 15.800 1.00 96.00 116 GLU A C 1
ATOM 907 O O . GLU A 1 116 ? -11.825 2.232 15.462 1.00 96.00 116 GLU A O 1
ATOM 912 N N . VAL A 1 117 ? -11.162 4.363 15.235 1.00 95.38 117 VAL A N 1
ATOM 913 C CA . VAL A 1 117 ? -10.167 4.058 14.192 1.00 95.38 117 VAL A CA 1
ATOM 914 C C . VAL A 1 117 ? -9.048 3.175 14.743 1.00 95.38 117 VAL A C 1
ATOM 916 O O . VAL A 1 117 ? -8.621 2.240 14.066 1.00 95.38 117 VAL A O 1
ATOM 919 N N . LEU A 1 118 ? -8.582 3.444 15.965 1.00 96.62 118 LEU A N 1
ATOM 920 C CA . LEU A 1 118 ? -7.571 2.632 16.641 1.00 96.62 118 LEU A CA 1
ATOM 921 C C . LEU A 1 118 ? -8.090 1.216 16.923 1.00 96.62 118 LEU A C 1
ATOM 923 O O . LEU A 1 118 ? -7.381 0.251 16.648 1.00 96.62 118 LEU A O 1
ATOM 927 N N . ALA A 1 119 ? -9.329 1.076 17.396 1.00 97.62 119 ALA A N 1
ATOM 928 C CA . ALA A 1 119 ? -9.949 -0.226 17.634 1.00 97.62 119 ALA A CA 1
ATOM 929 C C . ALA A 1 119 ? -10.090 -1.044 16.337 1.00 97.62 119 ALA A C 1
ATOM 931 O O . ALA A 1 119 ? -9.734 -2.223 16.308 1.00 97.62 119 ALA A O 1
ATOM 932 N N . GLU A 1 120 ? -10.534 -0.414 15.244 1.00 96.38 120 GLU A N 1
ATOM 933 C CA . GLU A 1 120 ? -10.605 -1.056 13.926 1.00 96.38 120 GLU A CA 1
ATOM 934 C C . GLU A 1 120 ? -9.222 -1.469 13.413 1.00 96.38 120 GLU A C 1
ATOM 936 O O . GLU A 1 120 ? -9.070 -2.557 12.856 1.00 96.38 120 GLU A O 1
ATOM 941 N N . LEU A 1 121 ? -8.200 -0.631 13.623 1.00 96.94 121 LEU A N 1
ATOM 942 C CA . LEU A 1 121 ? -6.818 -0.933 13.256 1.00 96.94 121 LEU A CA 1
ATOM 943 C C . LEU A 1 121 ? -6.267 -2.132 14.043 1.00 96.94 121 LEU A C 1
ATOM 945 O O . LEU A 1 121 ? -5.599 -2.991 13.461 1.00 96.94 121 LEU A O 1
ATOM 949 N N . GLU A 1 122 ? -6.571 -2.222 15.339 1.00 97.06 122 GLU A N 1
ATOM 950 C CA . GLU A 1 122 ? -6.168 -3.345 16.189 1.00 97.06 122 GLU A CA 1
ATOM 951 C C . GLU A 1 122 ? -6.872 -4.651 15.810 1.00 97.06 122 GLU A C 1
ATOM 953 O O . GLU A 1 122 ? -6.235 -5.706 15.791 1.00 97.06 122 GLU A O 1
ATOM 958 N N . ALA A 1 123 ? -8.140 -4.584 15.401 1.00 97.56 123 ALA A N 1
ATOM 959 C CA . ALA A 1 123 ? -8.921 -5.734 14.945 1.00 97.56 123 ALA A CA 1
ATOM 960 C C . ALA A 1 123 ? -8.501 -6.277 13.560 1.00 97.56 123 ALA A C 1
ATOM 962 O O . ALA A 1 123 ? -9.087 -7.246 13.058 1.00 97.56 123 ALA A O 1
ATOM 963 N N . VAL A 1 124 ? -7.519 -5.662 12.890 1.00 98.00 124 VAL A N 1
ATOM 964 C CA . VAL A 1 124 ? -6.979 -6.188 11.630 1.00 98.00 124 VAL A CA 1
ATOM 965 C C . VAL A 1 124 ? -6.089 -7.401 11.903 1.00 98.00 124 VAL A C 1
ATOM 967 O O . VAL A 1 124 ? -5.130 -7.316 12.672 1.00 98.00 124 VAL A O 1
ATOM 970 N N . THR A 1 125 ? -6.371 -8.510 11.219 1.00 97.44 125 THR A N 1
ATOM 971 C CA . THR A 1 125 ? -5.576 -9.746 11.262 1.00 97.44 125 THR A CA 1
ATOM 972 C C . THR A 1 125 ? -4.828 -9.969 9.945 1.00 97.44 125 THR A C 1
ATOM 974 O O . THR A 1 125 ? -5.169 -9.359 8.922 1.00 97.44 125 THR A O 1
ATOM 977 N N . ALA A 1 126 ? -3.820 -10.846 9.952 1.00 96.81 126 ALA A N 1
ATOM 978 C CA . ALA A 1 126 ? -3.059 -11.192 8.751 1.00 96.81 126 ALA A CA 1
ATOM 979 C C . ALA A 1 126 ? -3.966 -11.793 7.663 1.00 96.81 126 ALA A C 1
ATOM 981 O O . ALA A 1 126 ? -3.837 -11.452 6.489 1.00 96.81 126 ALA A O 1
ATOM 982 N N . GLU A 1 127 ? -4.963 -12.585 8.058 1.00 96.75 127 GLU A N 1
ATOM 983 C CA . GLU A 1 127 ? -5.939 -13.212 7.162 1.00 96.75 127 GLU A CA 1
ATOM 984 C C . GLU A 1 127 ? -6.841 -12.164 6.503 1.00 96.75 127 GLU A C 1
ATOM 986 O O . GLU A 1 127 ? -7.113 -12.246 5.306 1.00 96.75 127 GLU A O 1
ATOM 991 N N . ARG A 1 128 ? -7.278 -11.131 7.247 1.00 96.75 128 ARG A N 1
ATOM 992 C CA . ARG A 1 128 ? -8.062 -10.020 6.671 1.00 96.75 128 ARG A CA 1
ATOM 993 C C . ARG A 1 128 ? -7.249 -9.249 5.633 1.00 96.75 128 ARG A C 1
ATOM 995 O O . ARG A 1 128 ? -7.796 -8.857 4.601 1.00 96.75 128 ARG A O 1
ATOM 1002 N N . VAL A 1 129 ? -5.957 -9.033 5.893 1.00 96.88 129 VAL A N 1
ATOM 1003 C CA . VAL A 1 129 ? -5.048 -8.384 4.936 1.00 96.88 129 VAL A CA 1
ATOM 1004 C C . VAL A 1 129 ? -4.859 -9.259 3.701 1.00 96.88 129 VAL A C 1
ATOM 1006 O O . VAL A 1 129 ? -5.027 -8.763 2.588 1.00 96.88 129 VAL A O 1
ATOM 1009 N N . GLN A 1 130 ? -4.574 -10.548 3.886 1.00 96.38 130 GLN A N 1
ATOM 1010 C CA . GLN A 1 130 ? -4.351 -11.484 2.788 1.00 96.38 130 GLN A CA 1
ATOM 1011 C C . GLN A 1 130 ? -5.607 -11.651 1.924 1.00 96.38 130 GLN A C 1
ATOM 1013 O O . GLN A 1 130 ? -5.527 -11.564 0.702 1.00 96.38 130 GLN A O 1
ATOM 1018 N N . GLY A 1 131 ? -6.786 -11.796 2.533 1.00 97.12 131 GLY A N 1
ATOM 1019 C CA . GLY A 1 131 ? -8.050 -11.884 1.801 1.00 97.12 131 GLY A CA 1
ATOM 1020 C C . GLY A 1 131 ? -8.344 -10.623 0.980 1.00 97.12 131 GLY A C 1
ATOM 1021 O O . GLY A 1 131 ? -8.855 -10.708 -0.138 1.00 97.12 131 GLY A O 1
ATOM 1022 N N . LEU A 1 132 ? -7.979 -9.439 1.487 1.00 95.69 132 LEU A N 1
ATOM 1023 C CA . LEU A 1 132 ? -8.076 -8.200 0.714 1.00 95.69 132 LEU A CA 1
ATOM 1024 C C . LEU A 1 132 ? -7.052 -8.159 -0.430 1.00 95.69 132 LEU A C 1
ATOM 1026 O O . LEU A 1 132 ? -7.417 -7.789 -1.546 1.00 95.69 132 LEU A O 1
ATOM 1030 N N . ALA A 1 133 ? -5.806 -8.570 -0.180 1.00 96.06 133 ALA A N 1
ATOM 1031 C CA . ALA A 1 133 ? -4.759 -8.656 -1.196 1.00 96.06 133 ALA A CA 1
ATOM 1032 C C . ALA A 1 133 ? -5.161 -9.607 -2.335 1.00 96.06 133 ALA A C 1
ATOM 1034 O O . ALA A 1 133 ? -5.070 -9.242 -3.502 1.00 96.06 133 ALA A O 1
ATOM 1035 N N . GLN A 1 134 ? -5.707 -10.781 -2.015 1.00 96.19 134 GLN A N 1
ATOM 1036 C CA . GLN A 1 134 ? -6.216 -11.744 -2.995 1.00 96.19 134 GLN A CA 1
ATOM 1037 C C . GLN A 1 134 ? -7.340 -11.182 -3.857 1.00 96.19 134 GLN A C 1
ATOM 1039 O O . GLN A 1 134 ? -7.355 -11.419 -5.063 1.00 96.19 134 GLN A O 1
ATOM 1044 N N . ARG A 1 135 ? -8.254 -10.400 -3.279 1.00 94.19 135 ARG A N 1
ATOM 1045 C CA . ARG A 1 135 ? -9.339 -9.771 -4.040 1.00 94.19 135 ARG A CA 1
ATOM 1046 C C . ARG A 1 135 ? -8.848 -8.640 -4.938 1.00 94.19 135 ARG A C 1
ATOM 1048 O O . ARG A 1 135 ? -9.283 -8.552 -6.081 1.00 94.19 135 ARG A O 1
ATOM 1055 N N . LEU A 1 136 ? -7.981 -7.768 -4.424 1.00 92.75 136 LEU A N 1
ATOM 1056 C CA . LEU A 1 136 ? -7.556 -6.565 -5.142 1.00 92.75 136 LEU A CA 1
ATOM 1057 C C . LEU A 1 136 ? -6.460 -6.841 -6.174 1.00 92.75 136 LEU A C 1
ATOM 1059 O O . LEU A 1 136 ? -6.521 -6.312 -7.278 1.00 92.75 136 LEU A O 1
ATOM 1063 N N . LEU A 1 137 ? -5.483 -7.680 -5.831 1.00 92.06 137 LEU A N 1
ATOM 1064 C CA . LEU A 1 137 ? -4.286 -7.912 -6.643 1.00 92.06 137 LEU A CA 1
ATOM 1065 C C . LEU A 1 137 ? -4.455 -9.043 -7.668 1.00 92.06 137 LEU A C 1
ATOM 1067 O O . LEU A 1 137 ? -3.557 -9.276 -8.463 1.00 92.06 137 LEU A O 1
ATOM 1071 N N . SER A 1 138 ? -5.598 -9.740 -7.680 1.00 89.00 138 SER A N 1
ATOM 1072 C CA . SER A 1 138 ? -5.921 -10.721 -8.735 1.00 89.00 138 SER A CA 1
ATOM 1073 C C . SER A 1 138 ? -6.610 -10.098 -9.951 1.00 89.00 138 SER A C 1
ATOM 1075 O O . SER A 1 138 ? -6.875 -10.792 -10.930 1.00 89.00 138 SER A O 1
ATOM 1077 N N . MET A 1 139 ? -6.945 -8.808 -9.893 1.00 87.31 139 MET A N 1
ATOM 1078 C CA . MET A 1 139 ? -7.500 -8.087 -11.034 1.00 87.31 139 MET A CA 1
ATOM 1079 C C . MET A 1 139 ? -6.396 -7.730 -12.029 1.00 87.31 139 MET A C 1
ATOM 1081 O O . MET A 1 139 ? -5.256 -7.480 -11.642 1.00 87.31 139 MET A O 1
ATOM 1085 N N . ARG A 1 140 ? -6.743 -7.658 -13.318 1.00 86.31 140 ARG A N 1
ATOM 1086 C CA . ARG A 1 140 ? -5.797 -7.232 -14.353 1.00 86.31 140 ARG A CA 1
ATOM 1087 C C . ARG A 1 140 ? -5.403 -5.765 -14.106 1.00 86.31 140 ARG A C 1
ATOM 1089 O O . ARG A 1 140 ? -6.296 -4.914 -14.098 1.00 86.31 140 ARG A O 1
ATOM 1096 N N . PRO A 1 141 ? -4.112 -5.451 -13.906 1.00 88.12 141 PRO A N 1
ATOM 1097 C CA . PRO A 1 141 ? -3.691 -4.088 -13.618 1.00 88.12 141 PRO A CA 1
ATOM 1098 C C . PRO A 1 141 ? -3.760 -3.210 -14.871 1.00 88.12 141 PRO A C 1
ATOM 1100 O O . PRO A 1 141 ? -3.593 -3.679 -15.999 1.00 88.12 141 PRO A O 1
ATOM 1103 N N . ALA A 1 142 ? -3.961 -1.912 -14.655 1.00 89.19 142 ALA A N 1
ATOM 1104 C CA . ALA A 1 142 ? -3.728 -0.887 -15.663 1.00 89.19 142 ALA A CA 1
ATOM 1105 C C . ALA A 1 142 ? -2.330 -0.290 -15.459 1.00 89.19 142 ALA A C 1
ATOM 1107 O O . ALA A 1 142 ? -1.928 -0.029 -14.325 1.00 89.19 142 ALA A O 1
ATOM 1108 N N . LEU A 1 143 ? -1.603 -0.056 -16.552 1.00 88.56 143 LEU A N 1
ATOM 1109 C CA . LEU A 1 143 ? -0.277 0.553 -16.535 1.00 88.56 143 LEU A CA 1
ATOM 1110 C C . LEU A 1 143 ? -0.316 1.882 -17.285 1.00 88.56 143 LEU A C 1
ATOM 1112 O O . LEU A 1 143 ? -0.786 1.953 -18.418 1.00 88.56 143 LEU A O 1
ATOM 1116 N N . ALA A 1 144 ? 0.210 2.920 -16.646 1.00 88.62 144 ALA A N 1
ATOM 1117 C CA . ALA A 1 144 ? 0.461 4.213 -17.259 1.00 88.62 144 ALA A CA 1
ATOM 1118 C C . ALA A 1 144 ? 1.925 4.580 -17.020 1.00 88.62 144 ALA A C 1
ATOM 1120 O O . ALA A 1 144 ? 2.428 4.436 -15.906 1.00 88.62 144 ALA A O 1
ATOM 1121 N N . ALA A 1 145 ? 2.599 5.058 -18.062 1.00 87.00 145 ALA A N 1
ATOM 1122 C CA . ALA A 1 145 ? 3.981 5.504 -17.989 1.00 87.00 145 ALA A CA 1
ATOM 1123 C C . ALA A 1 145 ? 4.147 6.814 -18.752 1.00 87.00 145 ALA A C 1
ATOM 1125 O O . ALA A 1 145 ? 3.489 7.049 -19.764 1.00 87.00 145 ALA A O 1
ATOM 1126 N N . VAL A 1 146 ? 5.045 7.656 -18.254 1.00 87.31 146 VAL A N 1
ATOM 1127 C CA . VAL A 1 146 ? 5.409 8.929 -18.873 1.00 87.31 146 VAL A CA 1
ATOM 1128 C C . VAL A 1 146 ? 6.926 9.024 -18.845 1.00 87.31 146 VAL A C 1
ATOM 1130 O O . VAL A 1 146 ? 7.530 8.913 -17.780 1.00 87.31 146 VAL A O 1
ATOM 1133 N N . GLY A 1 147 ? 7.547 9.219 -20.005 1.00 85.81 147 GLY A N 1
ATOM 1134 C CA . GLY A 1 147 ? 8.996 9.351 -20.106 1.00 85.81 147 GLY A CA 1
ATOM 1135 C C . GLY A 1 147 ? 9.524 9.088 -21.516 1.00 85.81 147 GLY A C 1
ATOM 1136 O O . GLY A 1 147 ? 8.742 8.801 -22.418 1.00 85.81 147 GLY A O 1
ATOM 1137 N N . PRO A 1 148 ? 10.851 9.167 -21.705 1.00 80.38 148 PRO A N 1
ATOM 1138 C CA . PRO A 1 148 ? 11.509 8.967 -22.998 1.00 80.38 148 PRO A CA 1
ATOM 1139 C C . PRO A 1 148 ? 11.627 7.486 -23.408 1.00 80.38 148 PRO A C 1
ATOM 1141 O O . PRO A 1 148 ? 12.330 7.176 -24.363 1.00 80.38 148 PRO A O 1
ATOM 1144 N N . ALA A 1 149 ? 11.003 6.569 -22.664 1.00 65.94 149 ALA A N 1
ATOM 1145 C CA . ALA A 1 149 ? 11.056 5.139 -22.941 1.00 65.94 149 ALA A CA 1
ATOM 1146 C C . ALA A 1 149 ? 10.175 4.780 -24.147 1.00 65.94 149 ALA A C 1
ATOM 1148 O O . ALA A 1 149 ? 9.066 5.301 -24.282 1.00 65.94 149 ALA A O 1
ATOM 1149 N N . ASP A 1 150 ? 10.651 3.855 -24.984 1.00 67.38 150 ASP A N 1
ATOM 1150 C CA . ASP A 1 150 ? 9.859 3.302 -26.082 1.00 67.38 150 ASP A CA 1
ATOM 1151 C C . ASP A 1 150 ? 8.581 2.654 -25.548 1.00 67.38 150 ASP A C 1
ATOM 1153 O O . ASP A 1 150 ? 8.620 1.844 -24.617 1.00 67.38 150 ASP A O 1
ATOM 1157 N N . ALA A 1 151 ? 7.443 2.979 -26.165 1.00 65.06 151 ALA A N 1
ATOM 1158 C CA . ALA A 1 151 ? 6.144 2.467 -25.744 1.00 65.06 151 ALA A CA 1
ATOM 1159 C C . ALA A 1 151 ? 6.139 0.931 -25.683 1.00 65.06 151 ALA A C 1
ATOM 1161 O O . ALA A 1 151 ? 5.635 0.376 -24.710 1.00 65.06 151 ALA A O 1
ATOM 1162 N N . GLU A 1 152 ? 6.768 0.247 -26.647 1.00 61.69 152 GLU A N 1
ATOM 1163 C CA . GLU A 1 152 ? 6.887 -1.222 -26.705 1.00 61.69 152 GLU A CA 1
ATOM 1164 C C . GLU A 1 152 ? 7.695 -1.835 -25.552 1.00 61.69 152 GLU A C 1
ATOM 1166 O O . GLU A 1 152 ? 7.383 -2.941 -25.116 1.00 61.69 152 GLU A O 1
ATOM 1171 N N . ALA A 1 153 ? 8.693 -1.126 -25.012 1.00 59.28 153 ALA A N 1
ATOM 1172 C CA . ALA A 1 153 ? 9.437 -1.588 -23.837 1.00 59.28 153 ALA A CA 1
ATOM 1173 C C . ALA A 1 153 ? 8.570 -1.568 -22.563 1.00 59.28 153 ALA A C 1
ATOM 1175 O O . ALA A 1 153 ? 8.870 -2.252 -21.584 1.00 59.28 153 ALA A O 1
ATOM 1176 N N . VAL A 1 154 ? 7.484 -0.790 -22.592 1.00 61.88 154 VAL A N 1
ATOM 1177 C CA . VAL A 1 154 ? 6.544 -0.592 -21.487 1.00 61.88 154 VAL A CA 1
ATOM 1178 C C . VAL A 1 154 ? 5.234 -1.371 -21.692 1.00 61.88 154 VAL A C 1
ATOM 1180 O O . VAL A 1 154 ? 4.592 -1.747 -20.712 1.00 61.88 154 VAL A O 1
ATOM 1183 N N . THR A 1 155 ? 4.811 -1.643 -22.935 1.00 59.75 155 THR A N 1
ATOM 1184 C CA . THR A 1 155 ? 3.486 -2.223 -23.228 1.00 59.75 155 THR A CA 1
ATOM 1185 C C . THR A 1 155 ? 3.470 -3.750 -23.320 1.00 59.75 155 THR A C 1
ATOM 1187 O O . THR A 1 155 ? 4.293 -4.386 -23.971 1.00 59.75 155 THR A O 1
ATOM 1190 N N . CYS A 1 156 ? 2.440 -4.321 -22.694 1.00 52.12 156 CYS A N 1
ATOM 1191 C CA . CYS A 1 156 ? 1.934 -5.693 -22.798 1.00 52.12 156 CYS A CA 1
ATOM 1192 C C . CYS A 1 156 ? 2.885 -6.845 -22.449 1.00 52.12 156 CYS A C 1
ATOM 1194 O O . CYS A 1 156 ? 2.533 -7.587 -21.543 1.00 52.12 156 CYS A O 1
ATOM 1196 N N . ARG A 1 157 ? 4.085 -6.998 -23.025 1.00 54.06 157 ARG A N 1
ATOM 1197 C CA . ARG A 1 157 ? 4.928 -8.187 -22.745 1.00 54.06 157 ARG A CA 1
ATOM 1198 C C . ARG A 1 157 ? 5.274 -8.354 -21.265 1.00 54.06 157 ARG A C 1
ATOM 1200 O O . ARG A 1 157 ? 5.332 -9.474 -20.775 1.00 54.06 157 ARG A O 1
ATOM 1207 N N . ALA A 1 158 ? 5.467 -7.251 -20.544 1.00 54.16 158 ALA A N 1
ATOM 1208 C CA . ALA A 1 158 ? 5.760 -7.289 -19.113 1.00 54.16 158 ALA A CA 1
ATOM 1209 C C . ALA A 1 158 ? 4.523 -7.553 -18.229 1.00 54.16 158 ALA A C 1
ATOM 1211 O O . ALA A 1 158 ? 4.679 -8.001 -17.099 1.00 54.16 158 ALA A O 1
ATOM 1212 N N . LEU A 1 159 ? 3.310 -7.295 -18.737 1.00 56.84 159 LEU A N 1
ATOM 1213 C CA . LEU A 1 159 ? 2.040 -7.623 -18.072 1.00 56.84 159 LEU A CA 1
ATOM 1214 C C . LEU A 1 159 ? 1.463 -8.978 -18.515 1.00 56.84 159 LEU A C 1
ATOM 1216 O O . LEU A 1 159 ? 0.600 -9.513 -17.836 1.00 56.84 159 LEU A O 1
ATOM 1220 N N . GLU A 1 160 ? 1.889 -9.503 -19.664 1.00 53.12 160 GLU A N 1
ATOM 1221 C CA . GLU A 1 160 ? 1.475 -10.799 -20.220 1.00 53.12 160 GLU A CA 1
ATOM 1222 C C . GLU A 1 160 ? 2.368 -11.954 -19.739 1.00 53.12 160 GLU A C 1
ATOM 1224 O O . GLU A 1 160 ? 1.968 -13.111 -19.833 1.00 53.12 160 GLU A O 1
ATOM 1229 N N . ALA A 1 161 ? 3.570 -11.650 -19.234 1.00 47.66 161 ALA A N 1
ATOM 1230 C CA . ALA A 1 161 ? 4.527 -12.620 -18.694 1.00 47.66 161 ALA A CA 1
ATOM 1231 C C . ALA A 1 161 ? 4.497 -12.753 -17.154 1.00 47.66 161 ALA A C 1
ATOM 1233 O O . ALA A 1 161 ? 5.292 -13.521 -16.607 1.00 47.66 161 ALA A O 1
ATOM 1234 N N . ALA A 1 162 ? 3.632 -11.996 -16.474 1.00 43.47 162 ALA A N 1
ATOM 1235 C CA . ALA A 1 162 ? 3.380 -12.052 -15.032 1.00 43.47 162 ALA A CA 1
ATOM 1236 C C . ALA A 1 162 ? 2.009 -12.688 -14.772 1.00 43.47 162 ALA A C 1
ATOM 1238 O O . ALA A 1 162 ? 1.913 -13.510 -13.836 1.00 43.47 162 ALA A O 1
#

Sequence (162 aa):
MLDHLAGGGMSSRLFQEVRERRGLVYSIGSFSVLYRDAGAFGVYAGTSPERVPEVLSVTLRELDRLRAEPVSEEELARAKESLKASLMLSLEGTASRMFFLSRSELYFGRRITPDEVLAELEAVTAERVQGLAQRLLSMRPALAAVGPADAEAVTCRALEAA

Secondary structure (DSSP, 8-state):
-HHIIIIISTTSHHIIIIIITT---SEEEEEEEE-SS-EEEEEEEE--GGGHHHHHHHHHHHHHHHHHSPPPHHHHHHHHHHHHHHHHHHTTSHHHHHHHHHHHHHHHSSPPPHHHHHHHHHT--HHHHHHHHHHHHTSPPP----SSS-HHHHSSHHHH--

Foldseek 3Di:
DLQCQQFADCNHPLNCFCCVPPNFFPDKGWDKADDLPDIATDIDTDGDQVSQLVSLLRSLVSLVCLQPPFDDPVSLVVSLVVVLVVLVVLVVDPVSVVVQQVCCCVRPVDGDDNVNVNVVSVPDDSVNSNVVSNVRSPDQDDDDDDDPHDVVSVDDPSSVVD

Radius of gyration: 17.48 Å; chains: 1; bounding box: 41×37×46 Å